Protein AF-A0A2V5UPL0-F1 (afdb_monomer_lite)

Structure (mmCIF, N/CA/C/O backbone):
data_AF-A0A2V5UPL0-F1
#
_entry.id   AF-A0A2V5UPL0-F1
#
loop_
_atom_site.group_PDB
_atom_site.id
_atom_site.type_symbol
_atom_site.label_atom_id
_atom_site.label_alt_id
_atom_site.label_comp_id
_atom_site.label_asym_id
_atom_site.label_entity_id
_atom_site.label_seq_id
_atom_site.pdbx_PDB_ins_code
_atom_site.Cartn_x
_atom_site.Cartn_y
_atom_site.Cartn_z
_atom_site.occupancy
_atom_site.B_iso_or_equiv
_atom_site.auth_seq_id
_atom_site.auth_comp_id
_atom_site.auth_asym_id
_atom_site.auth_atom_id
_atom_site.pdbx_PDB_model_num
ATOM 1 N N . MET A 1 1 ? 6.561 13.173 15.007 1.00 51.00 1 MET A N 1
ATOM 2 C CA . MET A 1 1 ? 7.319 13.142 13.735 1.00 51.00 1 MET A CA 1
ATOM 3 C C . MET A 1 1 ? 6.424 12.524 12.676 1.00 51.00 1 MET A C 1
ATOM 5 O O . MET A 1 1 ? 5.944 11.423 12.897 1.00 51.00 1 MET A O 1
ATOM 9 N N . THR A 1 2 ? 6.119 13.237 11.591 1.00 69.38 2 THR A N 1
ATOM 10 C CA . THR A 1 2 ? 5.259 12.720 10.516 1.00 69.38 2 THR A CA 1
ATOM 11 C C . THR A 1 2 ? 6.067 11.780 9.620 1.00 69.38 2 THR A C 1
ATOM 13 O O . THR A 1 2 ? 7.037 12.192 8.978 1.00 69.38 2 THR A O 1
ATOM 16 N N . HIS A 1 3 ? 5.683 10.506 9.597 1.00 83.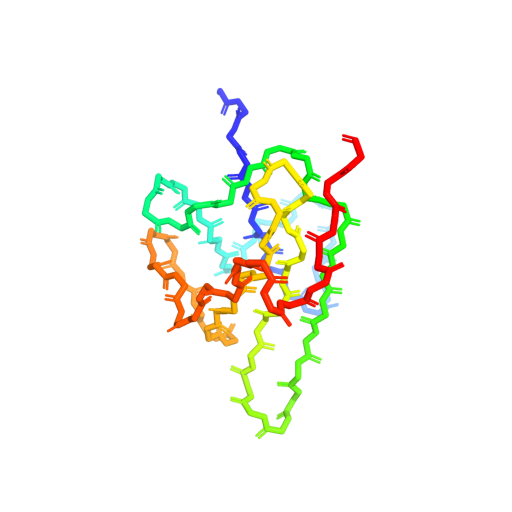38 3 HIS A N 1
ATOM 17 C CA . HIS A 1 3 ? 6.208 9.502 8.674 1.00 83.38 3 HIS A CA 1
ATOM 18 C C . HIS A 1 3 ? 5.111 9.112 7.674 1.00 83.38 3 HIS A C 1
ATOM 20 O O . HIS A 1 3 ? 3.929 9.170 8.024 1.00 83.38 3 HIS A O 1
ATOM 26 N N . PRO A 1 4 ? 5.465 8.731 6.434 1.00 90.62 4 PRO A N 1
ATOM 27 C CA . PRO A 1 4 ? 4.484 8.168 5.518 1.00 90.62 4 PRO A CA 1
ATOM 28 C C . PRO A 1 4 ? 3.905 6.884 6.128 1.00 90.62 4 PRO A C 1
ATOM 30 O O . PRO A 1 4 ? 4.605 6.135 6.817 1.00 90.62 4 PRO A O 1
ATOM 33 N N . GLN A 1 5 ? 2.607 6.678 5.938 1.00 93.62 5 GLN A N 1
ATOM 34 C CA . GLN A 1 5 ? 1.902 5.495 6.414 1.00 93.62 5 GLN A CA 1
ATOM 35 C C . GLN A 1 5 ? 0.636 5.259 5.599 1.00 93.62 5 GLN A C 1
ATOM 37 O O . GLN A 1 5 ? 0.005 6.212 5.143 1.00 93.62 5 GLN A O 1
ATOM 42 N N . ILE A 1 6 ? 0.239 3.996 5.492 1.00 93.50 6 ILE A N 1
ATOM 43 C CA . ILE A 1 6 ? -1.114 3.608 5.093 1.00 93.50 6 ILE A CA 1
ATOM 44 C C . ILE A 1 6 ? -1.835 3.204 6.368 1.00 93.50 6 ILE A C 1
ATOM 46 O O . ILE A 1 6 ? -1.366 2.328 7.093 1.00 93.50 6 ILE A O 1
ATOM 50 N N . ALA A 1 7 ? -2.954 3.855 6.654 1.00 94.56 7 ALA A N 1
ATOM 51 C CA . ALA A 1 7 ? -3.745 3.597 7.845 1.00 94.56 7 ALA A CA 1
ATOM 52 C C . ALA A 1 7 ? -5.094 2.997 7.444 1.00 94.56 7 ALA A C 1
ATOM 54 O O . ALA A 1 7 ? -5.818 3.565 6.629 1.00 94.56 7 ALA A O 1
ATOM 55 N N . ALA A 1 8 ? -5.425 1.852 8.031 1.00 95.00 8 ALA A N 1
ATOM 56 C CA . ALA A 1 8 ? -6.725 1.221 7.902 1.00 95.00 8 ALA A CA 1
ATOM 57 C C . ALA A 1 8 ? -7.546 1.504 9.161 1.00 95.00 8 ALA A C 1
ATOM 59 O O . ALA A 1 8 ? -7.076 1.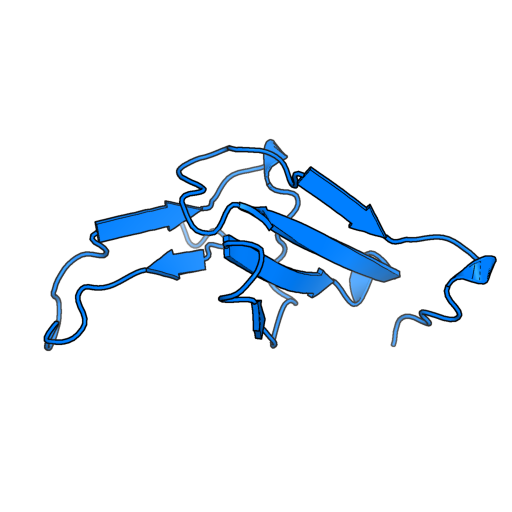320 10.287 1.00 95.00 8 ALA A O 1
ATOM 60 N N . PHE A 1 9 ? -8.788 1.927 8.963 1.00 96.88 9 PHE A N 1
ATOM 61 C CA . PHE A 1 9 ? -9.738 2.227 10.027 1.00 96.88 9 PHE A CA 1
ATOM 62 C C . PHE A 1 9 ? -10.915 1.258 9.950 1.00 96.88 9 PHE A C 1
ATOM 64 O O . PHE A 1 9 ? -11.221 0.713 8.888 1.00 96.88 9 PHE A O 1
ATOM 71 N N . ALA A 1 10 ? -11.595 1.049 11.077 1.00 97.00 10 ALA A N 1
ATOM 72 C CA . ALA A 1 10 ? -12.861 0.329 11.064 1.00 97.00 10 ALA A CA 1
ATOM 73 C C . ALA A 1 10 ? -13.871 1.057 10.160 1.00 97.00 10 ALA A C 1
ATOM 75 O O . ALA A 1 10 ? -13.904 2.285 10.122 1.00 97.00 10 ALA A O 1
ATOM 76 N N . ARG A 1 11 ? -14.745 0.307 9.478 1.00 95.25 11 ARG A N 1
ATOM 77 C CA . ARG A 1 11 ? -15.734 0.860 8.529 1.00 95.25 11 ARG A CA 1
ATOM 78 C C . ARG A 1 11 ? -16.614 1.968 9.121 1.00 95.25 11 ARG A C 1
ATOM 80 O O . ARG A 1 11 ? -17.055 2.8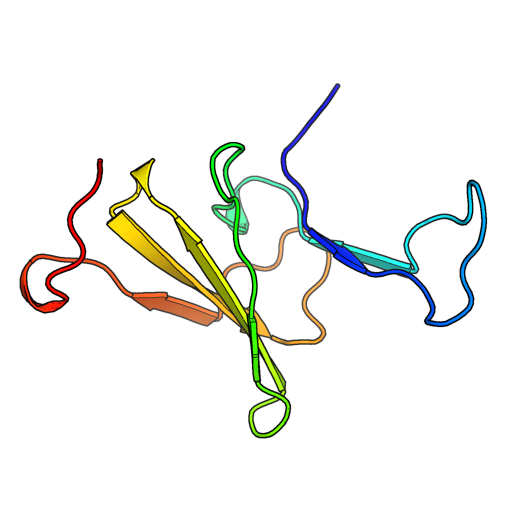50 8.397 1.00 95.25 11 ARG A O 1
ATOM 87 N N . LEU A 1 12 ? -16.886 1.895 10.424 1.00 97.69 12 LEU A N 1
ATOM 88 C CA . LEU A 1 12 ? -17.720 2.848 11.162 1.00 97.69 12 LEU A CA 1
ATOM 89 C C . LEU A 1 12 ? -16.904 3.758 12.093 1.00 97.69 12 LEU A C 1
ATOM 91 O O . LEU A 1 12 ? -17.474 4.354 13.006 1.00 97.69 12 LEU A O 1
ATOM 95 N N . ALA A 1 13 ? -15.584 3.842 11.899 1.00 97.94 13 ALA A N 1
ATOM 96 C CA . ALA A 1 13 ? -14.728 4.758 12.640 1.00 97.94 13 ALA A CA 1
ATOM 97 C C . ALA A 1 13 ? -15.201 6.207 12.450 1.00 97.94 13 ALA A C 1
ATOM 99 O O . ALA A 1 13 ? -15.595 6.614 11.356 1.00 97.94 13 ALA A O 1
ATOM 100 N N . LYS A 1 14 ? -15.164 6.984 13.533 1.00 97.12 14 LYS A N 1
ATOM 101 C CA . LYS A 1 14 ? -15.549 8.400 13.556 1.00 97.12 14 LYS A CA 1
ATOM 102 C C . LYS A 1 14 ? -14.499 9.207 14.303 1.00 97.12 14 LYS A C 1
ATOM 104 O O . LYS A 1 14 ? -13.811 8.669 15.171 1.00 97.12 14 LYS A O 1
ATOM 109 N N . GLU A 1 15 ? -14.426 10.498 13.999 1.00 96.38 15 GLU A N 1
ATOM 110 C CA . GLU A 1 15 ? -13.575 11.452 14.716 1.00 96.38 15 GLU A CA 1
ATOM 111 C C . GLU A 1 15 ? -12.128 10.942 14.862 1.00 96.38 15 GLU A C 1
ATOM 113 O O . GLU A 1 15 ? -11.501 10.548 13.882 1.00 96.38 15 GLU A O 1
ATOM 118 N N . ASN A 1 16 ? -11.612 10.908 16.091 1.00 95.81 16 ASN A N 1
ATOM 119 C CA . ASN A 1 16 ? -10.241 10.537 16.424 1.00 95.81 16 ASN A CA 1
ATOM 120 C C . ASN A 1 16 ? -10.073 9.032 16.690 1.00 95.81 16 ASN A C 1
ATOM 122 O O . ASN A 1 16 ? -9.174 8.635 17.432 1.00 95.81 16 ASN A O 1
ATOM 126 N N . THR A 1 17 ? -10.944 8.183 16.130 1.00 98.00 17 THR A N 1
ATOM 127 C CA . THR A 1 17 ? -10.789 6.725 16.247 1.00 98.00 17 THR A CA 1
ATOM 128 C C . THR A 1 17 ? -9.424 6.321 15.695 1.00 98.00 17 THR A C 1
ATOM 130 O O . THR A 1 17 ? -9.101 6.613 14.544 1.00 98.00 17 THR A O 1
ATOM 133 N N . ALA A 1 18 ? -8.620 5.643 16.514 1.00 96.56 18 ALA A N 1
ATOM 134 C CA . ALA A 1 18 ? -7.307 5.173 16.101 1.00 96.56 18 ALA A CA 1
ATOM 135 C C . ALA A 1 18 ? -7.419 4.153 14.948 1.00 96.56 18 ALA A C 1
ATOM 137 O O . ALA A 1 18 ? -8.393 3.394 14.886 1.00 96.56 18 ALA A O 1
ATOM 138 N N . PRO A 1 19 ? -6.432 4.101 14.037 1.00 97.00 19 PRO A N 1
ATOM 139 C CA . PRO A 1 19 ? -6.403 3.077 13.005 1.00 97.00 19 PRO A CA 1
ATOM 140 C C . PRO A 1 19 ? -6.285 1.687 13.633 1.00 97.00 19 PRO A C 1
ATOM 142 O O . PRO A 1 19 ? -5.545 1.481 14.594 1.00 97.00 19 PRO A O 1
ATOM 145 N N . VAL A 1 20 ? -6.992 0.719 13.054 1.00 97.25 20 VAL A N 1
ATOM 146 C CA . VAL A 1 20 ? -6.904 -0.693 13.454 1.00 97.25 20 VAL A CA 1
ATOM 147 C C . VAL A 1 20 ? -5.648 -1.357 12.900 1.00 97.25 20 VAL A C 1
ATOM 149 O O . VAL A 1 20 ? -5.214 -2.381 13.419 1.00 97.25 20 VAL A O 1
ATOM 152 N N . ARG A 1 21 ? -5.071 -0.778 11.840 1.00 96.25 21 ARG A N 1
ATOM 153 C CA . ARG A 1 21 ? -3.844 -1.252 11.206 1.00 96.25 21 ARG A CA 1
ATOM 154 C C . ARG A 1 21 ? -3.089 -0.117 10.539 1.00 96.25 21 ARG A C 1
ATOM 156 O O . ARG A 1 21 ? -3.688 0.815 10.009 1.00 96.25 21 ARG A O 1
ATOM 163 N N . VAL A 1 22 ? -1.766 -0.207 10.576 1.00 96.75 22 VAL A N 1
ATOM 164 C CA . VAL A 1 22 ? -0.857 0.794 10.015 1.00 96.75 22 VAL A CA 1
ATOM 165 C C . VAL A 1 22 ? 0.281 0.080 9.307 1.00 96.75 22 VAL A C 1
ATOM 167 O O . VAL A 1 22 ? 0.929 -0.760 9.918 1.00 96.75 22 VAL A O 1
ATOM 170 N N . ILE A 1 23 ? 0.541 0.430 8.051 1.00 96.50 23 ILE A N 1
ATOM 171 C CA . ILE A 1 23 ? 1.729 0.018 7.296 1.00 96.50 23 ILE A CA 1
ATOM 172 C C . ILE A 1 23 ? 2.665 1.221 7.251 1.00 96.50 23 ILE A C 1
ATOM 174 O O . ILE A 1 23 ? 2.283 2.281 6.749 1.00 96.50 23 ILE A O 1
ATOM 178 N N . ASN A 1 24 ? 3.864 1.089 7.813 1.00 95.44 24 ASN A N 1
ATOM 179 C CA . ASN A 1 24 ? 4.835 2.172 7.923 1.00 95.44 24 ASN A CA 1
ATOM 180 C C . ASN A 1 24 ? 6.274 1.674 8.108 1.00 95.44 24 ASN A C 1
ATOM 182 O O . ASN A 1 24 ? 6.538 0.510 8.378 1.00 95.44 24 ASN A O 1
ATOM 186 N N . GLY A 1 25 ? 7.222 2.602 8.002 1.00 94.38 25 GLY A N 1
ATOM 187 C CA . GLY A 1 25 ? 8.642 2.331 8.213 1.00 94.38 25 GLY A CA 1
ATOM 188 C C . GLY A 1 25 ? 9.375 1.915 6.940 1.00 94.38 25 GLY A C 1
ATOM 189 O O . GLY A 1 25 ? 8.788 1.758 5.870 1.00 94.38 25 GLY A O 1
ATOM 190 N N . GLN A 1 26 ? 10.697 1.819 7.035 1.00 94.00 26 GLN A N 1
ATOM 191 C CA . GLN A 1 26 ? 11.580 1.876 5.872 1.00 94.00 26 GLN A CA 1
ATOM 192 C C . GLN A 1 26 ? 11.424 0.663 4.947 1.00 94.00 26 GLN A C 1
ATOM 194 O O . GLN A 1 26 ? 11.461 0.816 3.724 1.00 94.00 26 GLN A O 1
ATOM 199 N N . LYS A 1 27 ? 11.208 -0.537 5.500 1.00 96.75 27 LYS A N 1
ATOM 200 C CA . LYS A 1 27 ? 11.054 -1.768 4.697 1.00 96.75 27 LYS A CA 1
ATOM 201 C C . LYS A 1 27 ? 9.816 -1.772 3.807 1.00 96.75 27 LYS A C 1
ATOM 203 O O . LYS A 1 27 ? 9.828 -2.445 2.778 1.00 96.75 27 LYS A O 1
ATOM 208 N N . THR A 1 28 ? 8.796 -0.990 4.150 1.00 95.75 28 THR A N 1
ATOM 209 C CA . THR A 1 28 ? 7.579 -0.858 3.335 1.00 95.75 28 THR A CA 1
ATOM 210 C C . THR A 1 28 ? 7.845 -0.115 2.025 1.00 95.75 28 THR A C 1
ATOM 212 O O . THR A 1 28 ? 7.103 -0.279 1.066 1.00 95.75 28 THR A O 1
ATOM 215 N N . ARG A 1 29 ? 8.923 0.683 1.946 1.00 94.81 29 ARG A N 1
ATOM 216 C CA . ARG A 1 29 ? 9.281 1.521 0.785 1.00 94.81 29 ARG A CA 1
ATOM 217 C C . ARG A 1 29 ? 8.241 2.584 0.414 1.00 94.81 29 ARG A C 1
ATOM 219 O O . ARG A 1 29 ? 8.364 3.206 -0.642 1.00 94.81 29 ARG A O 1
ATOM 226 N N . ILE A 1 30 ? 7.243 2.817 1.264 1.00 93.31 30 ILE A N 1
ATOM 227 C CA . ILE A 1 30 ? 6.266 3.882 1.047 1.00 93.31 30 ILE A CA 1
ATOM 228 C C . ILE A 1 30 ? 6.923 5.244 1.263 1.00 93.31 30 ILE A C 1
ATOM 230 O O . ILE A 1 30 ? 7.753 5.431 2.157 1.00 93.31 30 ILE A O 1
ATOM 234 N N . SER A 1 31 ? 6.544 6.212 0.438 1.00 90.19 31 SER A N 1
ATOM 235 C CA . SER A 1 31 ? 7.084 7.568 0.473 1.00 90.19 31 SER A CA 1
ATOM 236 C C . SER A 1 31 ? 5.957 8.582 0.659 1.00 90.19 31 SER A C 1
ATOM 238 O O . SER A 1 31 ? 4.774 8.256 0.591 1.00 90.19 31 SER A O 1
ATOM 240 N N . ARG A 1 32 ? 6.315 9.845 0.906 1.00 86.69 32 ARG A N 1
ATOM 241 C CA . ARG A 1 32 ? 5.323 10.917 1.093 1.00 86.69 32 ARG A CA 1
ATOM 242 C C . ARG A 1 32 ? 4.595 11.316 -0.195 1.00 86.69 32 ARG A C 1
ATOM 244 O O . ARG A 1 32 ? 3.610 12.035 -0.111 1.00 86.69 32 ARG A O 1
ATOM 251 N N . THR A 1 33 ? 5.084 10.896 -1.360 1.00 84.31 33 THR A N 1
ATOM 252 C CA . THR A 1 33 ? 4.564 11.310 -2.676 1.00 84.31 33 THR A CA 1
ATOM 253 C C . THR A 1 33 ? 3.589 10.300 -3.283 1.00 84.31 33 THR A C 1
ATOM 255 O O . THR A 1 33 ? 3.281 10.356 -4.472 1.00 84.31 33 THR A O 1
ATOM 258 N N . MET A 1 34 ? 3.100 9.353 -2.479 1.00 86.00 34 MET A N 1
ATOM 259 C CA . MET A 1 34 ? 2.081 8.392 -2.892 1.00 86.00 34 MET A CA 1
ATOM 260 C C . MET A 1 34 ? 0.697 9.013 -2.683 1.00 86.00 34 MET A C 1
ATOM 262 O O . MET A 1 34 ? 0.272 9.231 -1.550 1.00 86.00 34 MET A O 1
ATOM 266 N N . HIS A 1 35 ? 0.004 9.316 -3.780 1.00 85.62 35 HIS A N 1
ATOM 267 C CA . HIS A 1 35 ? -1.300 9.997 -3.764 1.00 85.62 35 HIS A CA 1
ATOM 268 C C . HIS A 1 35 ? -2.465 9.111 -4.230 1.00 85.62 35 HIS A C 1
ATOM 270 O O . HIS A 1 35 ? -3.589 9.588 -4.352 1.00 85.62 35 HIS A O 1
ATOM 276 N N . GLY A 1 36 ? -2.209 7.828 -4.488 1.00 90.00 36 GLY A N 1
ATOM 277 C CA . GLY A 1 36 ? -3.216 6.862 -4.920 1.00 90.00 36 GLY A CA 1
ATOM 278 C C . GLY A 1 36 ? -3.102 5.550 -4.155 1.00 90.00 36 GLY A C 1
ATOM 279 O O . GLY A 1 36 ? -2.052 5.239 -3.599 1.00 90.00 36 GLY A O 1
ATOM 280 N N . LEU A 1 37 ? -4.193 4.793 -4.139 1.00 93.62 37 LEU A N 1
ATOM 281 C CA . LEU A 1 37 ? -4.286 3.443 -3.593 1.00 93.62 37 LEU A CA 1
ATOM 282 C C . LEU A 1 37 ? -5.431 2.723 -4.309 1.00 93.62 37 LEU A C 1
ATOM 284 O O . LEU A 1 37 ? -6.482 3.319 -4.538 1.00 93.62 37 LEU A O 1
ATOM 288 N N . ALA A 1 38 ? -5.235 1.449 -4.624 1.00 96.50 38 ALA A N 1
ATOM 289 C CA . ALA A 1 38 ? -6.294 0.539 -5.039 1.00 96.50 38 ALA A CA 1
ATOM 290 C C . ALA A 1 38 ? -6.257 -0.716 -4.159 1.00 96.50 38 ALA A C 1
ATOM 292 O O . ALA A 1 38 ? -5.192 -1.104 -3.676 1.00 96.50 38 ALA A O 1
ATOM 293 N N . TYR A 1 39 ? -7.414 -1.338 -3.946 1.00 96.56 39 TYR A N 1
ATOM 294 C CA . TYR A 1 39 ? -7.528 -2.626 -3.268 1.00 96.56 39 TYR A CA 1
ATOM 295 C C . TYR A 1 39 ? -8.131 -3.643 -4.235 1.00 96.56 39 TYR A C 1
ATOM 297 O O . TYR A 1 39 ? -9.176 -3.380 -4.828 1.00 96.56 39 TYR A O 1
ATOM 305 N N . ASP A 1 40 ? -7.448 -4.768 -4.403 1.00 97.44 40 ASP A N 1
ATOM 306 C CA . ASP A 1 40 ? -7.914 -5.926 -5.153 1.00 97.44 40 ASP A CA 1
ATOM 307 C C . ASP A 1 40 ? -8.493 -6.943 -4.166 1.00 97.44 40 ASP A C 1
ATOM 309 O O . ASP A 1 40 ? -7.762 -7.587 -3.411 1.00 97.44 40 ASP A O 1
ATOM 313 N N . GLU A 1 41 ? -9.818 -7.066 -4.159 1.00 96.62 41 GLU A N 1
ATOM 314 C CA . GLU A 1 41 ? -10.540 -7.976 -3.267 1.00 96.62 41 GLU A CA 1
ATOM 315 C C . GLU A 1 41 ? -10.413 -9.453 -3.662 1.00 96.62 41 GLU A C 1
ATOM 317 O O . GLU A 1 41 ? -10.584 -10.324 -2.812 1.00 96.62 41 GLU A O 1
ATOM 322 N N . VAL A 1 42 ? -10.094 -9.754 -4.927 1.00 97.62 42 VAL A N 1
ATOM 323 C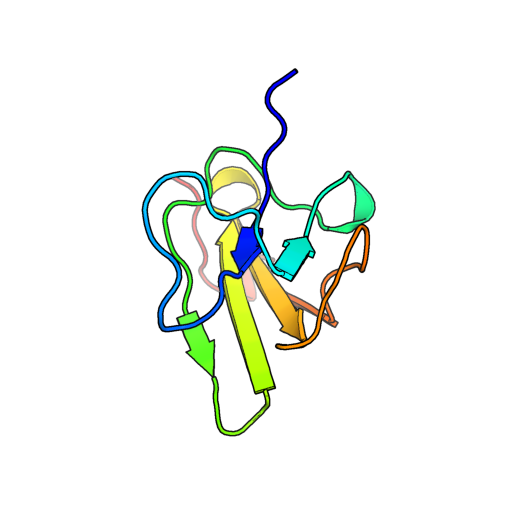 CA . VAL A 1 42 ? -9.963 -11.135 -5.417 1.00 97.62 42 VAL A CA 1
ATOM 324 C C . VAL A 1 42 ? -8.668 -11.755 -4.903 1.00 97.62 42 VAL A C 1
ATOM 326 O O . VAL A 1 42 ? -8.651 -12.924 -4.516 1.00 97.62 42 VAL A O 1
ATOM 329 N N . HIS A 1 43 ? -7.590 -10.968 -4.874 1.00 97.44 43 HIS A N 1
ATOM 330 C CA . HIS A 1 43 ? -6.270 -11.419 -4.425 1.00 97.44 43 HIS A CA 1
ATOM 331 C C . HIS A 1 43 ? -5.924 -10.996 -2.987 1.00 97.44 43 HIS A C 1
ATOM 333 O O . HIS A 1 43 ? -4.892 -11.422 -2.471 1.00 97.44 43 HIS A O 1
ATOM 339 N N . ASP A 1 44 ? -6.778 -10.195 -2.340 1.00 97.56 44 ASP A N 1
ATOM 340 C CA . ASP A 1 44 ? -6.513 -9.526 -1.060 1.00 97.56 44 ASP A CA 1
ATOM 341 C C . ASP A 1 44 ? -5.199 -8.733 -1.097 1.00 97.56 44 ASP A C 1
ATOM 343 O O . ASP A 1 44 ? -4.245 -9.016 -0.368 1.00 97.56 44 ASP A O 1
ATOM 347 N N . GLU A 1 45 ? -5.125 -7.736 -1.982 1.00 98.19 45 GLU A N 1
ATOM 348 C CA . GLU A 1 45 ? -3.906 -6.953 -2.204 1.00 98.19 45 GLU A CA 1
ATOM 349 C C . GLU A 1 45 ? -4.153 -5.446 -2.236 1.00 98.19 45 GLU A C 1
ATOM 351 O O . GLU A 1 45 ? -5.135 -4.955 -2.784 1.00 98.19 45 GLU A O 1
ATOM 356 N N . ILE A 1 46 ? -3.214 -4.689 -1.671 1.00 97.62 46 ILE A N 1
ATOM 357 C CA . ILE A 1 46 ? -3.194 -3.226 -1.724 1.00 97.62 46 ILE A CA 1
ATOM 358 C C . ILE A 1 46 ? -2.128 -2.804 -2.731 1.00 97.62 46 ILE A C 1
ATOM 360 O O . ILE A 1 46 ? -0.950 -3.124 -2.570 1.00 97.62 46 ILE A O 1
ATOM 364 N N . VAL A 1 47 ? -2.532 -2.047 -3.745 1.00 97.69 47 VAL A N 1
ATOM 365 C CA . VAL A 1 47 ? -1.677 -1.580 -4.839 1.00 97.69 47 VAL A CA 1
ATOM 366 C C . VAL A 1 47 ? -1.476 -0.077 -4.713 1.00 97.69 47 VAL A C 1
ATOM 368 O O . VAL A 1 47 ? -2.442 0.683 -4.628 1.00 97.69 47 VAL A O 1
ATOM 371 N N . ILE A 1 48 ? -0.219 0.364 -4.697 1.00 95.81 48 ILE A N 1
ATOM 372 C CA . ILE A 1 48 ? 0.128 1.759 -4.422 1.00 95.81 48 ILE A CA 1
ATOM 373 C C . ILE A 1 48 ? 1.153 2.265 -5.443 1.00 95.81 48 ILE A C 1
ATOM 375 O O . ILE A 1 48 ? 2.263 1.726 -5.519 1.00 95.81 48 ILE A O 1
ATOM 379 N N . PRO A 1 49 ? 0.829 3.312 -6.222 1.00 93.94 49 PRO A N 1
ATOM 380 C CA . PRO A 1 49 ? 1.788 3.957 -7.104 1.00 93.94 49 PRO A CA 1
ATOM 381 C C . PRO A 1 49 ? 2.847 4.722 -6.301 1.00 93.94 49 PRO A C 1
ATOM 383 O O . PRO A 1 49 ? 2.527 5.478 -5.384 1.00 93.94 49 PRO A O 1
ATOM 386 N N . SER A 1 50 ? 4.110 4.567 -6.692 1.00 92.81 50 SER A N 1
ATOM 387 C CA . SER A 1 50 ? 5.268 5.296 -6.170 1.00 92.81 50 SER A CA 1
ATOM 388 C C . SER A 1 50 ? 5.917 6.119 -7.292 1.00 92.81 50 SER A C 1
ATOM 390 O O . SER A 1 50 ? 6.832 5.627 -7.959 1.00 92.81 50 SER A O 1
ATOM 392 N N . PRO A 1 51 ? 5.468 7.368 -7.531 1.00 89.69 51 PRO A N 1
ATOM 393 C CA . PRO A 1 51 ? 5.918 8.160 -8.679 1.00 89.69 51 PRO A CA 1
ATOM 394 C C . PRO A 1 51 ? 7.426 8.429 -8.681 1.00 89.69 51 PRO A C 1
ATOM 396 O O . PRO A 1 51 ? 8.088 8.221 -9.694 1.00 89.69 51 PRO A O 1
ATOM 399 N N . LEU A 1 52 ? 7.992 8.806 -7.527 1.00 89.00 52 LEU A N 1
ATOM 400 C CA . LEU A 1 52 ? 9.429 9.096 -7.409 1.00 89.00 52 LEU A CA 1
ATOM 401 C C . LEU A 1 52 ? 10.308 7.856 -7.603 1.00 89.00 52 LEU A C 1
ATOM 403 O O . LEU A 1 52 ? 11.437 7.975 -8.063 1.00 89.00 52 LEU A O 1
ATOM 407 N N . ALA A 1 53 ? 9.803 6.675 -7.239 1.00 91.19 53 ALA A N 1
ATOM 408 C CA . ALA A 1 53 ? 10.517 5.421 -7.452 1.00 91.19 53 ALA A CA 1
ATOM 409 C C . ALA A 1 53 ? 10.223 4.801 -8.826 1.00 91.19 53 ALA A C 1
ATOM 411 O O . ALA A 1 53 ? 10.772 3.746 -9.125 1.00 91.19 53 ALA A O 1
ATOM 412 N N . GLN A 1 54 ? 9.342 5.414 -9.631 1.00 93.44 54 GLN A N 1
ATOM 413 C CA . GLN A 1 54 ? 8.870 4.870 -10.909 1.00 93.44 54 GLN A CA 1
ATOM 414 C C . GLN A 1 54 ? 8.391 3.419 -10.765 1.00 93.44 54 GLN A C 1
ATOM 416 O O . GLN A 1 54 ? 8.706 2.538 -11.569 1.00 93.44 54 GLN A O 1
ATOM 421 N N . ALA A 1 55 ? 7.658 3.167 -9.680 1.00 94.50 55 ALA A N 1
ATOM 422 C CA . ALA A 1 55 ? 7.303 1.827 -9.255 1.00 94.50 55 ALA A CA 1
ATOM 423 C C . ALA A 1 55 ? 5.839 1.725 -8.834 1.00 94.50 55 ALA A C 1
ATOM 425 O O . ALA A 1 55 ? 5.220 2.699 -8.407 1.00 94.50 55 ALA A O 1
ATOM 426 N N . VAL A 1 56 ? 5.314 0.506 -8.871 1.00 95.75 56 VAL A N 1
ATOM 427 C CA . VAL A 1 56 ? 4.081 0.120 -8.185 1.00 95.75 56 VAL A CA 1
ATOM 428 C C . VAL A 1 56 ? 4.447 -0.843 -7.064 1.00 95.75 56 VAL A C 1
ATOM 430 O O . VAL A 1 56 ? 5.111 -1.857 -7.294 1.00 95.75 56 VAL A O 1
ATOM 433 N N . LEU A 1 57 ? 4.036 -0.511 -5.844 1.00 97.25 57 LEU A N 1
A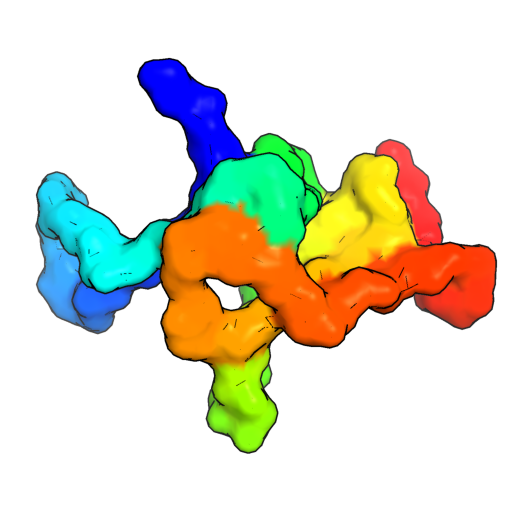TOM 434 C CA . LEU A 1 57 ? 4.188 -1.371 -4.676 1.00 97.25 57 LEU A CA 1
ATOM 435 C C . LEU A 1 57 ? 2.904 -2.171 -4.485 1.00 97.25 57 LEU A C 1
ATOM 437 O O . LEU A 1 57 ? 1.815 -1.602 -4.531 1.00 97.25 57 LEU A O 1
ATOM 441 N N . VAL A 1 58 ? 3.035 -3.472 -4.245 1.00 98.06 58 VAL A N 1
ATOM 442 C CA . VAL A 1 58 ? 1.903 -4.345 -3.923 1.00 98.06 58 VAL A CA 1
ATOM 443 C C . VAL A 1 58 ? 2.118 -4.953 -2.550 1.00 98.06 58 VAL A C 1
ATOM 445 O O . VAL A 1 58 ? 3.155 -5.564 -2.308 1.00 98.06 58 VAL A O 1
ATOM 448 N N . PHE A 1 59 ? 1.143 -4.808 -1.664 1.00 98.38 59 PHE A N 1
ATOM 449 C CA . PHE A 1 59 ? 1.131 -5.374 -0.318 1.00 98.38 59 PHE A CA 1
ATOM 450 C C . PHE A 1 59 ? -0.004 -6.384 -0.185 1.00 98.38 59 PHE A C 1
ATOM 452 O O . PHE A 1 59 ? -0.987 -6.307 -0.917 1.00 98.38 59 PHE A O 1
ATOM 459 N N . ARG A 1 60 ? 0.088 -7.282 0.801 1.00 97.81 60 ARG A N 1
ATOM 460 C CA . ARG A 1 60 ? -1.088 -8.034 1.260 1.00 97.81 60 ARG A CA 1
ATOM 461 C C . ARG A 1 60 ? -2.133 -7.072 1.810 1.00 97.81 60 ARG A C 1
ATOM 463 O O . ARG A 1 60 ? -1.781 -6.089 2.462 1.00 97.81 60 ARG A O 1
ATOM 470 N N . GLY A 1 61 ? -3.406 -7.401 1.643 1.00 96.25 61 GLY A N 1
ATOM 471 C CA . GLY A 1 61 ? -4.515 -6.663 2.233 1.00 96.25 61 GLY A CA 1
ATOM 472 C C . GLY A 1 61 ? -4.385 -6.575 3.745 1.00 96.25 61 GLY A C 1
ATOM 473 O O . GLY A 1 61 ? -4.572 -5.505 4.324 1.00 96.25 61 GLY A O 1
ATOM 474 N N . ALA A 1 62 ? -3.946 -7.664 4.378 1.00 95.69 62 ALA A N 1
ATOM 475 C CA . ALA A 1 62 ? -3.687 -7.739 5.812 1.00 95.69 62 ALA A CA 1
ATOM 476 C C . ALA A 1 62 ? -2.331 -7.160 6.287 1.00 95.69 62 ALA A C 1
ATOM 478 O O . ALA A 1 62 ? -2.039 -7.269 7.478 1.00 95.69 62 ALA A O 1
ATOM 479 N N . ALA A 1 63 ? -1.514 -6.545 5.419 1.00 97.44 63 ALA A N 1
ATOM 480 C CA . ALA A 1 63 ? -0.166 -6.089 5.782 1.00 97.44 63 ALA A CA 1
ATOM 481 C C . ALA A 1 63 ? -0.162 -5.077 6.942 1.00 97.44 63 ALA A C 1
ATOM 483 O O . ALA A 1 63 ? -0.989 -4.163 6.983 1.00 97.44 63 ALA A O 1
ATOM 484 N N . GLN A 1 64 ? 0.789 -5.223 7.872 1.00 97.56 64 GLN A N 1
ATOM 485 C CA . GLN A 1 64 ? 0.881 -4.439 9.113 1.00 97.56 64 GLN A CA 1
ATOM 486 C C . GLN A 1 64 ? 2.337 -4.121 9.480 1.00 97.56 64 GLN A C 1
ATOM 488 O O . GLN A 1 64 ? 3.247 -4.927 9.301 1.00 97.56 64 GLN A O 1
ATOM 493 N N . GLY A 1 65 ? 2.544 -2.952 10.083 1.00 96.94 65 GLY A N 1
ATOM 494 C CA . GLY A 1 65 ? 3.838 -2.486 10.560 1.00 96.94 65 GLY A CA 1
ATOM 495 C C . GLY A 1 65 ? 4.817 -2.300 9.408 1.00 96.94 65 GLY A C 1
ATOM 496 O O . GLY A 1 65 ? 4.477 -1.706 8.387 1.00 96.94 65 GLY A O 1
ATOM 497 N N . GLU A 1 66 ? 6.023 -2.836 9.579 1.00 97.25 66 GLU A N 1
ATOM 498 C CA . GLU A 1 66 ? 7.126 -2.706 8.622 1.00 97.25 66 GLU A CA 1
ATOM 499 C C . GLU A 1 66 ? 7.170 -3.827 7.566 1.00 97.25 66 GLU A C 1
ATOM 501 O O . GLU A 1 66 ? 8.237 -4.127 7.026 1.00 97.25 66 GLU A O 1
ATOM 506 N N . GLU A 1 67 ? 6.041 -4.491 7.292 1.00 98.00 67 GLU A N 1
ATOM 507 C CA . GLU A 1 67 ? 5.981 -5.571 6.301 1.00 98.00 67 GLU A CA 1
ATOM 508 C C . GLU A 1 67 ? 6.368 -5.052 4.899 1.00 98.00 67 GLU A C 1
ATOM 510 O O . GLU A 1 67 ? 5.800 -4.062 4.423 1.00 98.00 67 GLU A O 1
ATOM 515 N N . PRO A 1 68 ? 7.352 -5.673 4.221 1.00 97.88 68 PRO A N 1
ATOM 516 C CA . PRO A 1 68 ? 7.761 -5.241 2.891 1.00 97.88 68 PRO A CA 1
ATOM 517 C C . PRO A 1 68 ? 6.679 -5.542 1.838 1.00 97.88 68 PRO A C 1
ATOM 519 O O . PRO A 1 68 ? 5.874 -6.456 2.027 1.00 97.88 68 PRO A O 1
ATOM 522 N N . PRO A 1 69 ? 6.678 -4.833 0.692 1.00 98.00 69 PRO A N 1
ATOM 523 C CA . PRO A 1 69 ? 5.797 -5.166 -0.423 1.00 98.00 69 PRO A CA 1
ATOM 524 C C . PRO A 1 69 ? 6.002 -6.617 -0.878 1.00 98.00 69 PRO A C 1
ATOM 526 O O . PRO A 1 69 ? 7.140 -7.070 -1.015 1.00 98.00 69 PRO A O 1
ATOM 529 N N . LEU A 1 70 ? 4.908 -7.313 -1.196 1.00 98.06 70 LEU A N 1
ATOM 530 C CA . LEU A 1 70 ? 4.931 -8.591 -1.910 1.00 98.06 70 LEU A CA 1
ATOM 531 C C . LEU A 1 70 ? 5.651 -8.457 -3.248 1.00 98.06 70 LEU A C 1
ATOM 533 O O . LEU A 1 70 ? 6.382 -9.353 -3.665 1.00 98.06 70 LEU A O 1
ATOM 537 N N . ARG A 1 71 ? 5.390 -7.348 -3.946 1.00 98.00 71 ARG A N 1
ATOM 538 C CA . ARG A 1 71 ? 5.945 -7.068 -5.267 1.00 98.00 71 ARG A CA 1
ATOM 539 C C . ARG A 1 71 ? 6.282 -5.594 -5.397 1.00 98.00 71 ARG A C 1
ATOM 541 O O . ARG A 1 71 ? 5.590 -4.722 -4.873 1.00 98.00 71 ARG A O 1
ATOM 548 N N . VAL A 1 72 ? 7.355 -5.342 -6.135 1.00 97.50 72 VAL A N 1
ATOM 549 C CA . VAL A 1 72 ? 7.768 -4.014 -6.581 1.00 97.50 72 VAL A CA 1
ATOM 550 C C . VAL A 1 72 ? 7.893 -4.092 -8.093 1.00 97.50 72 VAL A C 1
ATOM 552 O O . VAL A 1 72 ? 8.820 -4.713 -8.608 1.00 97.50 72 VAL A O 1
ATOM 555 N N . ILE A 1 73 ? 6.926 -3.512 -8.796 1.00 97.06 73 ILE A N 1
ATOM 556 C CA . ILE A 1 73 ? 6.880 -3.503 -10.259 1.00 97.06 73 ILE A CA 1
ATOM 557 C C . ILE A 1 73 ? 7.557 -2.217 -10.719 1.00 97.06 73 ILE A C 1
ATOM 559 O O . ILE A 1 73 ? 7.041 -1.132 -10.471 1.00 97.06 73 ILE A O 1
ATOM 563 N N . GLN A 1 74 ? 8.726 -2.339 -11.341 1.00 96.06 74 GLN A N 1
ATOM 564 C CA . GLN A 1 74 ? 9.576 -1.219 -11.749 1.00 96.06 74 GLN A CA 1
ATOM 565 C C . GLN A 1 74 ? 10.486 -1.629 -12.914 1.00 96.06 74 GLN A C 1
ATOM 567 O O . GLN A 1 74 ? 10.671 -2.820 -13.170 1.00 96.06 74 GLN A O 1
ATOM 572 N N . GLY A 1 75 ? 11.098 -0.646 -13.572 1.00 94.88 75 GLY A N 1
ATOM 573 C CA . GLY A 1 75 ? 12.097 -0.858 -14.622 1.00 94.88 75 GLY A CA 1
ATOM 574 C C . GLY A 1 75 ? 11.613 -0.487 -16.028 1.00 94.88 75 GLY A C 1
ATOM 575 O O . GLY A 1 75 ? 10.433 -0.226 -16.236 1.00 94.88 75 GLY A O 1
ATOM 576 N N . PRO A 1 76 ? 1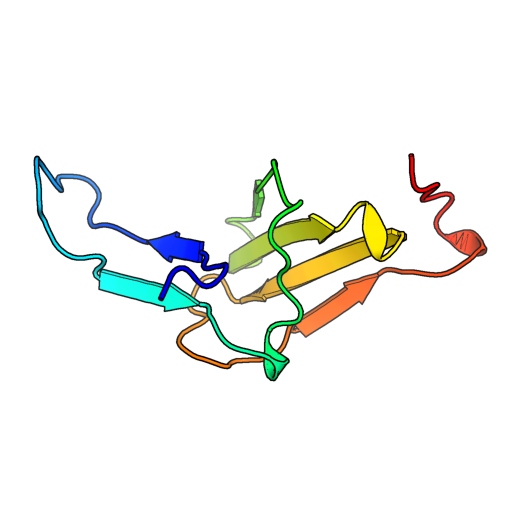2.516 -0.474 -17.021 1.00 94.00 76 PRO A N 1
ATOM 577 C CA . PRO A 1 76 ? 12.263 0.149 -18.324 1.00 94.00 76 PRO A CA 1
ATOM 578 C C . PRO A 1 76 ? 11.125 -0.500 -19.123 1.00 94.00 76 PRO A C 1
ATOM 580 O O . PRO A 1 76 ? 10.478 0.165 -19.923 1.00 94.00 76 PRO A O 1
ATOM 583 N N . HIS A 1 77 ? 10.849 -1.788 -18.906 1.00 96.12 77 HIS A N 1
ATOM 584 C CA . HIS A 1 77 ? 9.808 -2.509 -19.646 1.00 96.12 77 HIS A CA 1
ATOM 585 C C . HIS A 1 77 ? 8.390 -2.247 -19.123 1.00 96.12 77 HIS A C 1
ATOM 587 O O . HIS A 1 77 ? 7.427 -2.642 -19.772 1.00 96.12 77 HIS A O 1
ATOM 593 N N . THR A 1 78 ? 8.237 -1.607 -17.959 1.00 95.06 78 THR A N 1
ATOM 594 C CA . THR A 1 78 ? 6.909 -1.305 -17.404 1.00 95.06 78 THR A CA 1
ATOM 595 C C . THR A 1 78 ? 6.263 -0.091 -18.071 1.00 95.06 78 THR A C 1
ATOM 597 O O . THR A 1 78 ? 5.059 0.100 -17.934 1.00 95.06 78 THR A O 1
ATOM 600 N N . GLY A 1 79 ? 7.051 0.755 -18.749 1.00 93.44 79 GLY A N 1
ATOM 601 C CA . GLY A 1 79 ? 6.593 2.043 -19.276 1.00 93.44 79 GLY A CA 1
ATOM 602 C C . GLY A 1 79 ? 6.229 3.068 -18.194 1.00 93.44 79 GLY A C 1
ATOM 603 O O . GLY A 1 79 ? 5.727 4.140 -18.523 1.00 93.44 79 GLY A O 1
ATOM 604 N N . ILE A 1 80 ? 6.471 2.763 -16.911 1.00 91.94 80 ILE A N 1
ATOM 605 C CA . ILE A 1 80 ? 6.229 3.695 -15.809 1.00 91.94 80 ILE A CA 1
ATOM 606 C C . ILE A 1 80 ? 7.288 4.790 -15.885 1.00 91.94 80 ILE A C 1
ATOM 608 O O . ILE A 1 80 ? 8.462 4.567 -15.596 1.00 91.94 80 ILE A O 1
ATOM 612 N N . VAL A 1 81 ? 6.851 5.984 -16.261 1.00 82.88 81 VAL A N 1
ATOM 613 C CA . VAL A 1 81 ? 7.675 7.188 -16.266 1.00 82.88 81 VAL A CA 1
ATOM 614 C C . VAL A 1 81 ? 7.330 8.034 -15.048 1.00 82.88 81 VAL A C 1
ATOM 616 O O . VAL A 1 81 ? 6.163 8.301 -14.766 1.00 82.88 81 VAL A O 1
ATOM 619 N N . GLY A 1 82 ? 8.357 8.410 -14.288 1.00 71.75 82 GLY A N 1
ATOM 620 C CA . GLY A 1 82 ? 8.210 9.378 -13.202 1.00 71.75 82 GLY A CA 1
ATOM 621 C C . GLY A 1 82 ? 7.973 10.774 -13.768 1.00 71.75 82 GLY A C 1
ATOM 622 O O . GLY A 1 82 ? 8.465 11.086 -14.852 1.00 71.75 82 GLY A O 1
ATOM 623 N N . THR A 1 83 ? 7.214 11.584 -13.038 1.00 60.31 83 THR A N 1
ATOM 624 C CA . THR A 1 83 ? 7.022 13.016 -13.312 1.00 60.31 83 THR A CA 1
ATOM 625 C C . THR A 1 83 ? 8.208 13.836 -12.840 1.00 60.31 83 THR A C 1
ATOM 627 O O . THR A 1 83 ? 8.672 13.542 -11.712 1.00 60.31 83 THR A O 1
#

pLDDT: mean 93.34, std 7.88, range [51.0, 98.38]

Foldseek 3Di:
DDFDKDFADDPPDDDPGHGPAIAGDPQQVDHPPWPDWDADPVQQWIWTDDQVQLWIFIDHVPDHYDDYGPDIGHDDVVVRHHD

Secondary structure (DSSP, 8-state):
----EEEE--TT--TTPPPSEEEESGGG---TT----EEETTTTEEEEEETTTTEEEEEETT--BTPPPSEEEESGGG-----

Radius of gyration: 13.45 Å; chains: 1; bounding box: 30×25×36 Å

Sequence (83 aa):
MTHPQIAAFARLAKENTAPVRVINGQKTRISRTMHGLAYDEVHDEIVIPSPLAQAVLVFRGAAQGEEPPLRVIQGPHTGIVGT